Protein AF-A0A383CJI4-F1 (afdb_monomer_lite)

Sequence (89 aa):
MKHIFSVITILSTLSQAQIAVNPSTLDFGNVLMGNSPSVTFTVTGTLAQTVTITPPTNYSLSDSAIVFPTATSSDSTITVTFSPPQVGN

Structure (mmCIF, N/CA/C/O backbone):
data_AF-A0A383CJI4-F1
#
_entry.id   AF-A0A383CJI4-F1
#
loop_
_atom_site.group_PDB
_atom_site.id
_atom_site.type_symbol
_atom_site.label_atom_id
_atom_site.label_alt_id
_atom_site.label_comp_id
_atom_site.label_asym_id
_atom_site.label_entity_id
_atom_site.label_seq_id
_atom_site.pdbx_PDB_ins_code
_atom_site.Cartn_x
_atom_site.Cartn_y
_atom_site.Cartn_z
_atom_site.occupancy
_atom_site.B_iso_or_equiv
_atom_site.auth_seq_id
_atom_site.auth_comp_id
_atom_site.auth_asym_id
_atom_site.auth_atom_id
_atom_site.pdbx_PDB_model_num
ATOM 1 N N . MET A 1 1 ? -41.717 -24.694 41.939 1.00 44.88 1 MET A N 1
ATOM 2 C CA . MET A 1 1 ? -40.959 -25.220 40.783 1.00 44.88 1 MET A CA 1
ATOM 3 C C . MET A 1 1 ? -40.179 -24.053 40.198 1.00 44.88 1 MET A C 1
ATOM 5 O O . MET A 1 1 ? -40.789 -23.042 39.883 1.00 44.88 1 MET A O 1
ATOM 9 N N . LYS A 1 2 ? -38.843 -24.110 40.232 1.00 46.19 2 LYS A N 1
ATOM 10 C CA . LYS A 1 2 ? -37.952 -23.013 39.824 1.00 46.19 2 LYS A CA 1
ATOM 11 C C . LYS A 1 2 ? -37.556 -23.226 38.364 1.00 46.19 2 LYS A C 1
ATOM 13 O O . LYS A 1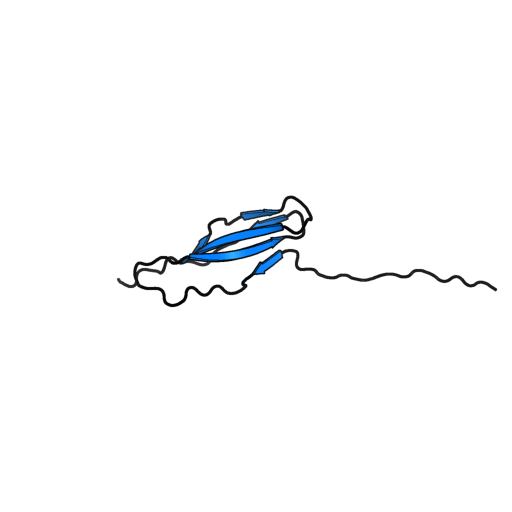 2 ? -36.921 -24.233 38.074 1.00 46.19 2 LYS A O 1
ATOM 18 N N . HIS A 1 3 ? -37.866 -22.275 37.491 1.00 41.16 3 HIS A N 1
ATOM 19 C CA . HIS A 1 3 ? -37.255 -22.200 36.166 1.00 41.16 3 HIS A CA 1
ATOM 20 C C . HIS A 1 3 ? -36.422 -20.926 36.084 1.00 41.16 3 HIS A C 1
ATOM 22 O O . HIS A 1 3 ? -36.886 -19.862 35.693 1.00 41.16 3 HIS A O 1
ATOM 28 N N . ILE A 1 4 ? -35.180 -21.063 36.539 1.00 55.25 4 ILE A N 1
ATOM 29 C CA . ILE A 1 4 ? -34.075 -20.182 36.182 1.00 55.25 4 ILE A CA 1
ATOM 30 C C . ILE A 1 4 ? -33.670 -20.567 34.759 1.00 55.25 4 ILE A C 1
ATOM 32 O O . ILE A 1 4 ? -33.289 -21.711 34.527 1.00 55.25 4 ILE A O 1
ATOM 36 N N . PHE A 1 5 ? -33.745 -19.625 33.823 1.00 46.91 5 PHE A N 1
ATOM 37 C CA . PHE A 1 5 ? -33.086 -19.745 32.526 1.00 46.91 5 PHE A CA 1
ATOM 38 C C . PHE A 1 5 ? -32.028 -18.646 32.440 1.00 46.91 5 PHE A C 1
ATOM 40 O O . PHE A 1 5 ? -32.334 -17.459 32.371 1.00 46.91 5 PHE A O 1
ATOM 47 N N . SER A 1 6 ? -30.773 -19.076 32.567 1.00 41.38 6 SER A N 1
ATOM 48 C CA . SER A 1 6 ? -29.574 -18.244 32.524 1.00 41.38 6 SER A CA 1
ATOM 49 C C . SER A 1 6 ? -29.137 -17.969 31.085 1.00 41.38 6 SER A C 1
ATOM 51 O O . SER A 1 6 ? -29.118 -18.878 30.266 1.00 41.38 6 SER A O 1
ATOM 53 N N . VAL A 1 7 ? -28.748 -16.710 30.866 1.00 44.34 7 VAL A N 1
ATOM 54 C CA . VAL A 1 7 ? -27.681 -16.179 29.998 1.00 44.34 7 VAL A CA 1
ATOM 55 C C . VAL A 1 7 ? -27.546 -16.766 28.583 1.00 44.34 7 VAL A C 1
ATOM 57 O O . VAL A 1 7 ? -26.998 -17.843 28.375 1.00 44.34 7 VAL A O 1
ATOM 60 N N . ILE A 1 8 ? -27.901 -15.950 27.587 1.00 45.59 8 ILE A N 1
ATOM 61 C CA . ILE A 1 8 ? -27.333 -16.039 26.238 1.00 45.59 8 ILE A CA 1
ATOM 62 C C . ILE A 1 8 ? -25.960 -15.360 26.274 1.00 45.59 8 ILE A C 1
ATOM 64 O O . ILE A 1 8 ? -25.854 -14.140 26.374 1.00 45.59 8 ILE A O 1
ATOM 68 N N . THR A 1 9 ? -24.893 -16.155 26.234 1.00 46.19 9 THR A N 1
ATOM 69 C CA . THR A 1 9 ? -23.548 -15.653 25.944 1.00 46.19 9 THR A CA 1
ATOM 70 C C . THR A 1 9 ? -23.379 -15.655 24.431 1.00 46.19 9 THR A C 1
ATOM 72 O O . THR A 1 9 ? -23.238 -16.711 23.819 1.00 46.19 9 THR A O 1
ATOM 75 N N . ILE A 1 10 ? -23.401 -14.475 23.813 1.00 55.31 10 ILE A N 1
ATOM 76 C CA . ILE A 1 10 ? -23.021 -14.318 22.407 1.00 55.31 10 ILE A CA 1
ATOM 77 C C . ILE A 1 10 ? -21.490 -14.297 22.366 1.00 55.31 10 ILE A C 1
ATOM 79 O O . ILE A 1 10 ? -20.873 -13.271 22.638 1.00 55.31 10 ILE A O 1
ATOM 83 N N . LEU A 1 11 ? -20.858 -15.432 22.062 1.00 58.72 11 LEU A N 1
ATOM 84 C CA . LEU A 1 11 ? -19.460 -15.442 21.632 1.00 58.72 11 LEU A CA 1
ATOM 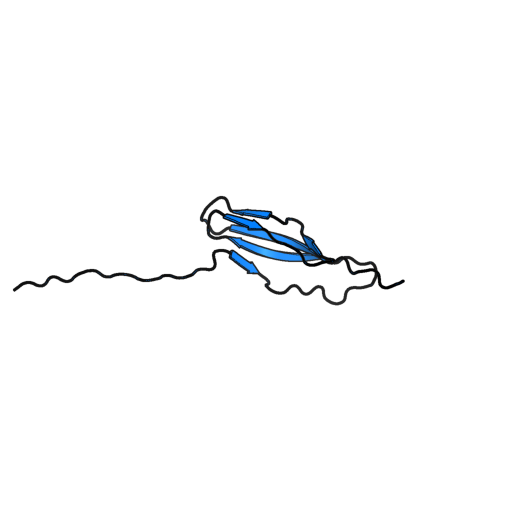85 C C . LEU A 1 11 ? -19.430 -15.209 20.123 1.00 58.72 11 LEU A C 1
ATOM 87 O O . LEU A 1 11 ? -19.562 -16.144 19.341 1.00 58.72 11 LEU A O 1
ATOM 91 N N . SER A 1 12 ? -19.250 -13.962 19.707 1.00 53.66 12 SER A N 1
ATOM 92 C CA . SER A 1 12 ? -18.862 -13.652 18.332 1.00 53.66 12 SER A CA 1
ATOM 93 C C . SER A 1 12 ? -17.569 -12.856 18.358 1.00 53.66 12 SER A C 1
ATOM 95 O O . SER A 1 12 ? -17.571 -11.633 18.240 1.00 53.66 12 SER A O 1
ATOM 97 N N . THR A 1 13 ? -16.438 -13.540 18.512 1.00 45.91 13 THR A N 1
ATOM 98 C CA . THR A 1 13 ? -15.158 -12.952 18.118 1.00 45.91 13 THR A CA 1
ATOM 99 C C . THR A 1 13 ? -15.047 -13.088 16.604 1.00 45.91 13 THR A C 1
ATOM 101 O O . THR A 1 13 ? -14.376 -13.989 16.102 1.00 45.91 13 THR A O 1
ATOM 104 N N . LEU A 1 14 ? -15.729 -12.212 15.854 1.00 45.44 14 LEU A N 1
ATOM 105 C CA . LEU A 1 14 ? -15.240 -11.902 14.516 1.00 45.44 14 LEU A CA 1
ATOM 106 C C . LEU A 1 14 ? -13.860 -11.290 14.746 1.00 45.44 14 LEU A C 1
ATOM 108 O O . LEU A 1 14 ? -13.758 -10.154 15.204 1.00 45.44 14 LEU A O 1
ATOM 112 N N . SER A 1 15 ? -12.794 -12.034 14.463 1.00 48.62 15 SER A N 1
ATOM 113 C CA . SER A 1 15 ? -11.480 -11.436 14.252 1.00 48.62 15 SER A CA 1
ATOM 114 C C . SER A 1 15 ? -11.553 -10.648 12.941 1.00 48.62 15 SER A C 1
ATOM 116 O O . SER A 1 15 ? -11.044 -11.079 11.908 1.00 48.62 15 SER A O 1
ATOM 118 N N . GLN A 1 16 ? -12.302 -9.545 12.937 1.00 59.00 16 GLN A N 1
ATOM 119 C CA . GLN A 1 16 ? -12.334 -8.629 11.813 1.00 59.00 16 GLN A CA 1
ATOM 120 C C . GLN A 1 16 ? -10.914 -8.090 11.683 1.00 59.00 16 GLN A C 1
ATOM 122 O O . GLN A 1 16 ? -10.363 -7.566 12.653 1.00 59.00 16 GLN A O 1
ATOM 127 N N . ALA A 1 17 ? -10.292 -8.297 10.522 1.00 63.47 17 ALA A N 1
ATOM 128 C CA . ALA A 1 17 ? -8.971 -7.757 10.260 1.00 63.47 17 ALA A CA 1
ATOM 129 C C . ALA A 1 17 ? -9.019 -6.246 10.530 1.00 63.47 17 ALA A C 1
ATOM 131 O O . ALA A 1 17 ? -9.791 -5.526 9.902 1.00 63.47 17 ALA A O 1
ATOM 132 N N . GLN A 1 18 ? -8.234 -5.783 11.507 1.00 83.50 18 GLN A N 1
ATOM 133 C CA . GLN A 1 18 ? -8.178 -4.367 11.901 1.00 83.50 18 GLN A CA 1
ATOM 134 C C . GLN A 1 18 ? -7.625 -3.487 10.770 1.00 83.50 18 GLN A C 1
ATOM 136 O O . GLN A 1 18 ? -7.745 -2.265 10.815 1.00 83.50 18 GLN A O 1
ATOM 141 N N . ILE A 1 19 ? -6.995 -4.132 9.784 1.00 90.44 19 ILE A N 1
ATOM 142 C CA . ILE A 1 19 ? -6.415 -3.547 8.587 1.00 90.44 19 ILE A CA 1
ATOM 143 C C . ILE A 1 19 ? -6.817 -4.432 7.403 1.00 90.44 19 ILE A C 1
ATOM 145 O O . ILE A 1 19 ? -6.569 -5.639 7.430 1.00 90.44 19 ILE A O 1
ATOM 149 N N . ALA A 1 20 ? -7.399 -3.846 6.363 1.00 92.31 20 ALA A N 1
ATOM 150 C CA . ALA A 1 20 ? -7.617 -4.497 5.075 1.00 92.31 20 ALA A CA 1
ATOM 151 C C . ALA A 1 20 ? -6.834 -3.768 3.977 1.00 92.31 20 ALA A C 1
ATOM 153 O O . ALA A 1 20 ? -6.648 -2.557 4.049 1.00 92.31 20 ALA A O 1
ATOM 154 N N . VAL A 1 21 ? -6.361 -4.509 2.972 1.00 94.00 21 VAL A N 1
ATOM 155 C CA . VAL A 1 21 ? -5.561 -3.980 1.858 1.00 94.00 21 VAL A CA 1
ATOM 156 C C . VAL A 1 21 ? -6.181 -4.432 0.543 1.00 94.00 21 VAL A C 1
ATOM 158 O O . VAL A 1 21 ? -6.397 -5.630 0.353 1.00 94.00 21 VAL A O 1
ATOM 161 N N . ASN A 1 22 ? -6.462 -3.493 -0.362 1.00 93.56 22 ASN A N 1
ATOM 162 C CA . ASN A 1 22 ? -7.052 -3.798 -1.663 1.00 93.56 22 ASN A CA 1
ATOM 163 C C . ASN A 1 22 ? -6.518 -2.888 -2.792 1.00 93.56 22 ASN A C 1
ATOM 165 O O . ASN A 1 22 ? -6.633 -1.670 -2.672 1.00 93.56 22 ASN A O 1
ATOM 169 N N . PRO A 1 23 ? -6.023 -3.444 -3.914 1.00 96.56 23 PRO A N 1
ATOM 170 C CA . PRO A 1 23 ? -5.774 -4.868 -4.130 1.00 96.56 23 PRO A CA 1
ATOM 171 C C . PRO A 1 23 ? -4.589 -5.363 -3.280 1.00 96.56 23 PRO A C 1
ATOM 173 O O . PRO A 1 23 ? -3.712 -4.590 -2.904 1.00 96.56 23 PRO A O 1
ATOM 176 N N . SER A 1 24 ? -4.557 -6.662 -2.970 1.00 90.44 24 SER A N 1
ATOM 177 C CA . SER A 1 24 ? -3.454 -7.284 -2.214 1.00 90.44 24 SER A CA 1
ATOM 178 C C . SER A 1 24 ? -2.226 -7.598 -3.076 1.00 90.44 24 SER A C 1
ATOM 180 O O . SER A 1 24 ? -1.159 -7.901 -2.551 1.00 90.44 24 SER A O 1
ATOM 182 N N . THR A 1 25 ? -2.377 -7.547 -4.400 1.00 92.50 25 THR A N 1
ATOM 183 C CA . THR A 1 25 ? -1.307 -7.710 -5.387 1.00 92.50 25 THR A CA 1
ATOM 184 C C . THR A 1 25 ? -1.354 -6.531 -6.342 1.00 92.50 25 THR A C 1
ATOM 186 O O . THR A 1 25 ? -2.427 -6.154 -6.813 1.00 92.50 25 THR A O 1
ATOM 189 N N . LEU A 1 26 ? -0.188 -5.956 -6.617 1.00 93.38 26 LEU A N 1
ATOM 190 C CA . LEU A 1 26 ? -0.030 -4.834 -7.528 1.00 93.38 26 LEU A CA 1
ATOM 191 C C . LEU A 1 26 ? 0.658 -5.320 -8.797 1.00 93.38 26 LEU A C 1
ATOM 193 O O . LEU A 1 26 ? 1.761 -5.861 -8.733 1.00 93.38 26 LEU A O 1
ATOM 197 N N . ASP A 1 27 ? -0.001 -5.120 -9.933 1.00 94.25 27 ASP A N 1
ATOM 198 C CA . ASP A 1 27 ? 0.546 -5.420 -11.249 1.00 94.25 27 ASP A CA 1
ATOM 199 C C . ASP A 1 27 ? 0.914 -4.111 -11.952 1.00 94.25 27 ASP A C 1
ATOM 201 O O . ASP A 1 27 ? 0.065 -3.249 -12.180 1.00 94.25 27 ASP A O 1
ATOM 205 N N . PHE A 1 28 ? 2.197 -3.961 -12.271 1.00 91.38 28 PHE A N 1
ATOM 206 C CA . PHE A 1 28 ? 2.732 -2.810 -13.000 1.00 91.38 28 PHE A CA 1
ATOM 207 C C . PHE A 1 28 ? 2.745 -3.039 -14.520 1.00 91.38 28 PHE A C 1
ATOM 209 O O . PHE A 1 28 ? 3.111 -2.138 -15.276 1.00 91.38 28 PHE A O 1
ATOM 216 N N . GLY A 1 29 ? 2.356 -4.233 -14.978 1.00 90.81 29 GLY A N 1
ATOM 217 C CA . GLY A 1 29 ? 2.408 -4.647 -16.370 1.00 90.81 29 GLY A CA 1
ATOM 218 C C . GLY A 1 29 ? 3.834 -4.691 -16.923 1.00 90.81 29 GLY A C 1
ATOM 219 O O . GLY A 1 29 ? 4.814 -4.920 -16.211 1.00 90.81 29 GLY A O 1
ATOM 220 N N . ASN A 1 30 ? 3.955 -4.458 -18.230 1.00 88.75 30 ASN A N 1
ATOM 221 C CA . ASN A 1 30 ? 5.248 -4.376 -18.904 1.00 88.75 30 ASN A CA 1
ATOM 222 C C . ASN A 1 30 ? 5.903 -3.017 -18.633 1.00 88.75 30 ASN A C 1
ATOM 224 O O . ASN A 1 30 ? 5.447 -1.988 -19.134 1.00 88.75 30 ASN A O 1
ATOM 228 N N . VAL A 1 31 ? 7.005 -3.022 -17.887 1.00 88.88 31 VAL A N 1
ATOM 229 C CA . VAL A 1 31 ? 7.749 -1.805 -17.545 1.00 88.88 31 VAL A CA 1
ATOM 230 C C . VAL A 1 31 ? 8.886 -1.593 -18.539 1.00 88.88 31 VAL A C 1
ATOM 232 O O . VAL A 1 31 ? 9.827 -2.383 -18.603 1.00 88.88 31 VAL A O 1
ATOM 235 N N . LEU A 1 32 ? 8.795 -0.524 -19.335 1.00 83.81 32 LEU A N 1
ATOM 236 C CA . LEU A 1 32 ? 9.861 -0.145 -20.264 1.00 83.81 32 LEU A CA 1
ATOM 237 C C . LEU A 1 32 ? 11.065 0.431 -19.511 1.00 83.81 32 LEU A C 1
ATOM 239 O O . LEU A 1 32 ? 10.930 1.049 -18.455 1.00 83.81 32 LEU A O 1
ATOM 243 N N . MET A 1 33 ? 12.251 0.262 -20.093 1.00 80.69 33 MET A N 1
ATOM 244 C CA . MET A 1 33 ? 13.486 0.824 -19.553 1.00 80.69 33 MET A CA 1
ATOM 245 C C . MET A 1 33 ? 13.381 2.347 -19.396 1.00 80.69 33 MET A C 1
ATOM 247 O O . MET A 1 33 ? 12.889 3.035 -20.287 1.00 80.69 33 MET A O 1
ATOM 251 N N . GLY A 1 34 ? 13.877 2.862 -18.268 1.00 82.50 34 GLY A N 1
ATOM 252 C CA . GLY A 1 34 ? 13.872 4.295 -17.962 1.00 82.50 34 GLY A CA 1
ATOM 253 C C . GLY A 1 34 ? 12.538 4.829 -17.434 1.00 82.50 34 GLY A C 1
ATOM 254 O O . GLY A 1 34 ? 12.479 5.995 -17.052 1.00 82.50 34 GLY A O 1
ATOM 255 N N . ASN A 1 35 ? 11.496 3.996 -17.362 1.00 87.94 35 ASN A N 1
ATOM 256 C CA . ASN A 1 35 ? 10.208 4.387 -16.802 1.00 87.94 35 ASN A CA 1
ATOM 257 C C . ASN A 1 35 ? 10.092 3.983 -15.330 1.00 87.94 35 ASN A C 1
ATOM 259 O O . ASN A 1 35 ? 10.550 2.912 -14.932 1.00 87.94 35 ASN A O 1
ATOM 263 N N . SER A 1 36 ? 9.379 4.808 -14.562 1.00 93.62 36 SER A N 1
ATOM 264 C CA . SER A 1 36 ? 9.017 4.529 -13.170 1.00 93.62 36 SER A CA 1
ATOM 265 C C . SER A 1 36 ? 7.494 4.556 -13.010 1.00 93.62 36 SER A C 1
ATOM 267 O O . SER A 1 36 ? 6.936 5.608 -12.690 1.00 93.62 36 SER A O 1
ATOM 269 N N . PRO A 1 37 ? 6.788 3.453 -13.321 1.00 94.88 37 PRO A N 1
ATOM 270 C CA . PRO A 1 37 ? 5.334 3.414 -13.251 1.00 94.88 37 PRO A CA 1
ATOM 271 C C . PRO A 1 37 ? 4.839 3.426 -11.803 1.00 94.88 37 PRO A C 1
ATOM 273 O O . PRO A 1 37 ? 5.514 2.943 -10.889 1.00 94.88 37 PRO A O 1
ATOM 276 N N . SER A 1 38 ? 3.615 3.918 -11.620 1.00 97.00 38 SER A N 1
ATOM 277 C CA . SER A 1 38 ? 2.942 3.953 -10.325 1.00 97.00 38 SER A CA 1
ATOM 278 C C . SER A 1 38 ? 1.585 3.265 -10.385 1.00 97.00 38 SER A C 1
ATOM 280 O O . SER A 1 38 ? 0.864 3.377 -11.375 1.00 97.00 38 SER A O 1
ATOM 282 N N . VAL A 1 39 ? 1.225 2.592 -9.299 1.00 96.50 39 VAL A N 1
ATOM 283 C CA . VAL A 1 39 ? -0.089 1.972 -9.080 1.00 96.50 39 VAL A CA 1
ATOM 284 C C . VAL A 1 39 ? -0.543 2.256 -7.655 1.00 96.50 39 VAL A C 1
ATOM 286 O O . VAL A 1 39 ? 0.272 2.589 -6.793 1.00 96.50 39 VAL A O 1
ATOM 289 N N . THR A 1 40 ? -1.840 2.148 -7.390 1.00 97.56 40 THR A N 1
ATOM 290 C CA . THR A 1 40 ? -2.405 2.457 -6.076 1.00 97.56 40 THR A CA 1
ATOM 291 C C . THR A 1 40 ? -3.005 1.233 -5.406 1.00 97.56 40 THR A C 1
ATOM 293 O O . THR A 1 40 ? -3.469 0.298 -6.058 1.00 97.56 40 THR A O 1
ATOM 296 N N . PHE A 1 41 ? -3.020 1.265 -4.078 1.00 96.88 41 PHE A N 1
ATOM 297 C CA . PHE A 1 41 ? -3.844 0.388 -3.258 1.00 96.88 41 PHE A CA 1
ATOM 298 C C . PHE A 1 41 ? -4.471 1.173 -2.111 1.00 96.88 41 PHE A C 1
ATOM 300 O O . PHE A 1 41 ? -4.005 2.252 -1.743 1.00 96.88 41 PHE A O 1
ATOM 307 N N . THR A 1 42 ? -5.530 0.622 -1.540 1.00 96.31 42 THR A N 1
ATOM 308 C CA . THR A 1 42 ? -6.242 1.186 -0.400 1.00 96.31 42 THR A CA 1
ATOM 309 C C . THR A 1 42 ? -5.941 0.372 0.847 1.00 96.31 42 THR A C 1
ATOM 311 O O . THR A 1 42 ? -5.977 -0.859 0.815 1.00 96.31 42 THR A O 1
ATOM 314 N N . VAL A 1 43 ? -5.663 1.070 1.943 1.00 95.25 43 VAL A N 1
ATOM 315 C CA . VAL A 1 43 ? -5.609 0.527 3.298 1.00 95.25 43 VAL A CA 1
ATOM 316 C C . VAL A 1 43 ? -6.853 0.989 4.042 1.00 95.25 43 VAL A C 1
ATOM 318 O O . VAL A 1 43 ? -7.065 2.190 4.188 1.00 95.25 43 VAL A O 1
ATOM 321 N N . THR A 1 44 ? -7.643 0.046 4.536 1.00 93.81 44 THR A N 1
ATOM 322 C CA . THR A 1 44 ? -8.802 0.313 5.391 1.00 93.81 44 THR A CA 1
ATOM 323 C C . THR A 1 44 ? -8.444 -0.025 6.829 1.00 93.81 44 THR A C 1
ATOM 325 O O . THR A 1 44 ? -8.072 -1.163 7.111 1.00 93.81 44 THR A O 1
ATOM 328 N N . GLY A 1 45 ? -8.569 0.937 7.740 1.00 92.19 45 GLY A N 1
ATOM 329 C CA . GLY A 1 45 ? -8.443 0.730 9.182 1.00 92.19 45 GLY A CA 1
ATOM 330 C C . GLY A 1 45 ? -9.805 0.794 9.864 1.00 92.19 45 GLY A C 1
ATOM 331 O O . GLY A 1 45 ? -10.627 1.640 9.516 1.00 92.19 45 GLY A O 1
ATOM 332 N N . THR A 1 46 ? -10.059 -0.089 10.833 1.00 90.31 46 THR A N 1
ATOM 333 C CA . THR A 1 46 ? -11.325 -0.095 11.597 1.00 90.31 46 THR A CA 1
ATOM 334 C C . THR A 1 46 ? -11.174 0.323 13.058 1.00 90.31 46 THR A C 1
ATOM 336 O O . THR A 1 46 ? -12.188 0.587 13.704 1.00 90.31 46 THR A O 1
ATOM 339 N N . LEU A 1 47 ? -9.947 0.431 13.584 1.00 89.31 47 LEU A N 1
ATOM 340 C CA . LEU A 1 47 ? -9.660 0.940 14.929 1.00 89.31 47 LEU A CA 1
ATOM 341 C C . LEU A 1 47 ? -8.763 2.185 14.881 1.00 89.31 47 LEU A C 1
ATOM 343 O O . LEU A 1 47 ? -8.152 2.504 13.862 1.00 89.31 47 LEU A O 1
ATOM 347 N N . ALA A 1 48 ? -8.665 2.879 16.017 1.00 90.56 48 ALA A N 1
ATOM 348 C CA . ALA A 1 48 ? -7.681 3.939 16.184 1.00 90.56 48 ALA A CA 1
ATOM 349 C C . ALA A 1 48 ? -6.275 3.322 16.290 1.00 90.56 48 ALA A C 1
ATOM 351 O O . ALA A 1 48 ? -5.989 2.592 17.242 1.00 90.56 48 ALA A O 1
ATOM 352 N N . GLN A 1 49 ? -5.416 3.570 15.303 1.00 89.62 49 GLN A N 1
ATOM 353 C CA . GLN A 1 49 ? -4.110 2.923 15.169 1.00 89.62 49 GLN A CA 1
ATOM 354 C C . GLN A 1 49 ? -3.211 3.655 14.168 1.00 89.62 49 GLN A C 1
ATOM 356 O O . GLN A 1 49 ? -3.683 4.406 13.317 1.00 89.62 49 GLN A O 1
ATOM 361 N N . THR A 1 50 ? -1.914 3.360 14.223 1.00 92.94 50 THR A N 1
ATOM 362 C CA . THR A 1 50 ? -0.955 3.755 13.186 1.00 92.94 50 THR A CA 1
ATOM 363 C C . THR A 1 50 ? -0.509 2.519 12.417 1.00 92.94 50 THR A C 1
ATOM 365 O O . THR A 1 50 ? -0.121 1.520 13.022 1.00 92.94 50 THR A O 1
ATOM 368 N N . VAL A 1 51 ? -0.554 2.588 11.089 1.00 93.25 51 VAL A N 1
ATOM 369 C CA . VAL A 1 51 ? -0.068 1.539 10.188 1.00 93.25 51 VAL A CA 1
ATOM 370 C C . VAL A 1 51 ? 1.210 2.022 9.525 1.00 93.25 51 VAL A C 1
ATOM 372 O O . VAL A 1 51 ? 1.198 3.031 8.824 1.00 93.25 51 VAL A O 1
ATOM 375 N N . THR A 1 52 ? 2.301 1.289 9.729 1.00 95.31 52 THR A N 1
ATOM 376 C CA . THR A 1 52 ? 3.582 1.546 9.063 1.00 95.31 52 THR A CA 1
ATOM 377 C C . THR A 1 52 ? 3.757 0.573 7.905 1.00 95.31 52 THR A C 1
ATOM 379 O O . THR A 1 52 ? 3.547 -0.629 8.065 1.00 95.31 52 THR A O 1
ATOM 382 N N . ILE A 1 53 ? 4.166 1.084 6.747 1.00 94.50 53 ILE A N 1
ATOM 383 C CA . ILE A 1 53 ? 4.363 0.319 5.519 1.00 94.50 53 ILE A CA 1
ATOM 384 C C . ILE A 1 53 ? 5.827 0.440 5.107 1.00 94.50 53 ILE A C 1
ATOM 386 O O . ILE A 1 53 ? 6.373 1.537 4.994 1.00 94.50 53 ILE A O 1
ATOM 390 N N . THR A 1 54 ? 6.470 -0.699 4.874 1.00 94.75 54 THR A N 1
ATOM 391 C CA . THR A 1 54 ? 7.854 -0.761 4.401 1.00 94.75 54 THR A CA 1
ATOM 392 C C . THR A 1 54 ? 7.863 -1.281 2.967 1.00 94.75 54 THR A C 1
ATOM 394 O O . THR A 1 54 ? 7.494 -2.438 2.754 1.00 94.75 54 THR A O 1
ATOM 397 N N . PRO A 1 55 ? 8.249 -0.462 1.972 1.00 93.06 55 PRO A N 1
ATOM 398 C CA . PRO A 1 55 ? 8.358 -0.939 0.604 1.00 93.06 55 PRO A CA 1
ATOM 399 C C . PRO A 1 55 ? 9.597 -1.836 0.434 1.00 93.06 55 PRO A C 1
ATOM 401 O O . PRO A 1 55 ? 10.606 -1.637 1.117 1.00 93.06 55 PRO A O 1
ATOM 404 N N . PRO A 1 56 ? 9.557 -2.808 -0.493 1.00 90.75 56 PRO A N 1
ATOM 405 C CA . PRO A 1 56 ? 10.752 -3.528 -0.910 1.00 90.75 56 PRO A CA 1
ATOM 406 C C . PRO A 1 56 ? 11.722 -2.605 -1.665 1.00 90.75 56 PRO A C 1
ATOM 408 O O . PRO A 1 56 ? 11.377 -1.497 -2.081 1.00 90.75 56 PRO A O 1
ATOM 411 N N . THR A 1 57 ? 12.955 -3.070 -1.874 1.00 91.25 57 THR A N 1
ATOM 412 C CA . THR A 1 57 ? 13.965 -2.342 -2.656 1.00 91.25 57 THR A CA 1
ATOM 413 C C . THR A 1 57 ? 13.432 -2.001 -4.047 1.00 91.25 57 THR A C 1
ATOM 415 O O . THR A 1 57 ? 12.764 -2.832 -4.657 1.00 91.25 57 THR A O 1
ATOM 418 N N . ASN A 1 58 ? 13.778 -0.818 -4.566 1.00 91.75 58 ASN A N 1
ATOM 419 C CA . ASN A 1 58 ? 13.321 -0.293 -5.862 1.00 91.75 58 ASN A CA 1
ATOM 420 C C . ASN A 1 58 ? 11.842 0.129 -5.908 1.00 91.75 58 ASN A C 1
ATOM 422 O O . ASN A 1 58 ? 11.336 0.414 -6.988 1.00 91.75 58 ASN A O 1
ATOM 426 N N . TYR A 1 59 ? 11.154 0.215 -4.768 1.00 95.12 59 TYR A N 1
ATOM 427 C CA . TYR A 1 59 ? 9.804 0.771 -4.678 1.00 95.12 59 TYR A CA 1
ATOM 428 C C . TYR A 1 59 ? 9.767 1.925 -3.675 1.00 95.12 59 TYR A C 1
ATOM 430 O O . TYR A 1 59 ? 10.443 1.894 -2.646 1.00 95.12 59 TYR A O 1
ATOM 438 N N . SER A 1 60 ? 8.956 2.938 -3.959 1.00 96.38 60 SER A N 1
ATOM 439 C CA . SER A 1 60 ? 8.664 4.042 -3.044 1.00 96.38 60 SER A CA 1
ATOM 440 C C . SER A 1 60 ? 7.160 4.184 -2.833 1.00 96.38 60 SER A C 1
ATOM 442 O O . SER A 1 60 ? 6.362 3.782 -3.679 1.00 96.38 60 SER A O 1
ATOM 444 N N . LEU A 1 61 ? 6.776 4.725 -1.677 1.00 97.56 61 LEU A N 1
ATOM 445 C CA . LEU A 1 61 ? 5.384 4.972 -1.304 1.00 97.56 61 LEU A CA 1
ATOM 446 C C . LEU A 1 61 ? 5.137 6.478 -1.233 1.00 97.56 61 LEU A C 1
ATOM 448 O O . LEU A 1 61 ? 6.042 7.214 -0.838 1.00 97.56 61 LEU A O 1
ATOM 452 N N . SER A 1 62 ? 3.920 6.925 -1.555 1.00 97.56 62 SER A N 1
ATOM 453 C CA . SER A 1 62 ? 3.491 8.303 -1.266 1.00 97.56 62 SER A CA 1
ATOM 454 C C . SER A 1 62 ? 3.527 8.593 0.234 1.00 97.56 62 SER A C 1
ATOM 456 O O . SER A 1 62 ? 3.989 9.653 0.640 1.00 97.56 62 SER A O 1
ATOM 458 N N . ASP A 1 63 ? 3.119 7.607 1.039 1.00 95.44 63 ASP A N 1
ATOM 459 C CA . ASP A 1 63 ? 3.095 7.665 2.495 1.00 95.44 63 ASP A CA 1
ATOM 460 C C . ASP A 1 63 ? 3.485 6.301 3.073 1.00 95.44 63 ASP A C 1
ATOM 462 O O . ASP A 1 63 ? 2.995 5.254 2.643 1.00 95.44 63 ASP A O 1
ATOM 466 N N . SER A 1 64 ? 4.375 6.302 4.062 1.00 92.38 64 SER A N 1
ATOM 467 C CA . SER A 1 64 ? 4.832 5.093 4.764 1.00 92.38 64 SER A CA 1
ATOM 468 C C . SER A 1 64 ? 4.196 4.920 6.144 1.00 92.38 64 SER A C 1
ATOM 470 O O . SER A 1 64 ? 4.390 3.883 6.775 1.00 92.38 64 SER A O 1
ATOM 472 N N . ALA A 1 65 ? 3.435 5.911 6.616 1.00 94.00 65 ALA A N 1
ATOM 473 C CA . ALA A 1 65 ? 2.732 5.880 7.892 1.00 94.00 65 ALA A CA 1
ATOM 474 C C . ALA A 1 65 ? 1.320 6.452 7.732 1.00 94.00 65 ALA A C 1
ATOM 476 O O . ALA A 1 65 ? 1.151 7.602 7.336 1.00 94.00 65 ALA A O 1
ATOM 477 N N . ILE A 1 66 ? 0.312 5.652 8.071 1.00 94.06 66 ILE A N 1
ATOM 478 C CA . ILE A 1 66 ? -1.101 6.030 8.023 1.00 94.06 66 ILE A CA 1
ATOM 479 C C . ILE A 1 66 ? -1.621 6.080 9.451 1.00 94.06 66 ILE A C 1
ATOM 481 O O . ILE A 1 66 ? -1.487 5.106 10.192 1.00 94.06 66 ILE A O 1
ATOM 485 N N . VAL A 1 67 ? -2.224 7.201 9.837 1.00 93.69 67 VAL A N 1
ATOM 486 C CA . VAL A 1 67 ? -2.838 7.364 11.156 1.00 93.69 67 VAL A CA 1
ATOM 487 C C . VAL A 1 67 ? -4.350 7.291 11.008 1.00 93.69 67 VAL A C 1
ATOM 489 O O . VAL A 1 67 ? -4.961 8.169 10.403 1.00 93.69 67 VAL A O 1
ATOM 492 N N . PHE A 1 68 ? -4.955 6.268 11.604 1.00 92.75 68 PHE A N 1
ATOM 493 C CA . PHE A 1 68 ? -6.398 6.166 11.778 1.00 92.75 68 PHE A CA 1
ATOM 494 C C . PHE A 1 68 ? -6.750 6.698 13.174 1.00 92.75 68 PHE A C 1
ATOM 496 O O . PHE A 1 68 ? -6.378 6.079 14.172 1.00 92.75 68 PHE A O 1
ATOM 503 N N . PRO A 1 69 ? -7.412 7.863 13.290 1.00 86.25 69 PRO A N 1
ATOM 504 C CA . PRO A 1 69 ? -7.586 8.539 14.577 1.00 86.25 69 PRO A CA 1
ATOM 505 C C . PRO A 1 69 ? -8.719 7.956 15.433 1.00 86.25 69 PRO A C 1
ATOM 507 O O . PRO A 1 69 ? -8.761 8.182 16.640 1.00 86.25 69 PRO A O 1
ATOM 510 N N . THR A 1 70 ? -9.658 7.233 14.825 1.00 83.75 70 THR A N 1
ATOM 511 C CA . THR A 1 70 ? -10.898 6.770 15.459 1.00 83.75 70 THR A CA 1
ATOM 512 C C . THR A 1 70 ? -11.180 5.320 15.097 1.00 83.75 70 THR A C 1
ATOM 514 O O . THR A 1 70 ? -10.740 4.827 14.063 1.00 83.75 70 THR A O 1
ATOM 517 N N . ALA A 1 71 ? -11.972 4.634 15.924 1.00 80.31 71 ALA A N 1
ATOM 518 C CA . ALA A 1 71 ? -12.447 3.280 15.636 1.00 80.31 71 ALA A CA 1
ATOM 519 C C . ALA A 1 71 ? -13.627 3.250 14.649 1.00 80.31 71 ALA A C 1
ATOM 521 O O . ALA A 1 71 ? -14.640 2.589 14.868 1.00 80.31 71 ALA A O 1
ATOM 522 N N . THR A 1 72 ? -13.508 4.031 13.579 1.00 83.12 72 THR A N 1
ATOM 523 C CA . THR A 1 72 ? -14.470 4.104 12.481 1.00 83.12 72 THR A CA 1
ATOM 524 C C . THR A 1 72 ? -13.768 3.675 11.207 1.00 83.12 72 THR A C 1
ATOM 526 O O . THR A 1 72 ? -12.663 4.145 10.938 1.00 83.12 72 THR A O 1
ATOM 529 N N . SER A 1 73 ? -14.417 2.819 10.413 1.00 85.75 73 SER A N 1
ATOM 530 C CA . SER A 1 73 ? -13.877 2.368 9.126 1.00 85.75 73 SER A CA 1
ATOM 531 C C . SER A 1 73 ? -13.448 3.563 8.280 1.00 85.75 73 SER A C 1
ATOM 533 O O . SER A 1 73 ? -14.273 4.417 7.958 1.00 85.75 73 SER A O 1
ATOM 535 N N . SER A 1 74 ? -12.160 3.623 7.962 1.00 89.94 74 SER A N 1
ATOM 536 C CA . SER A 1 74 ? -11.546 4.729 7.233 1.00 89.94 74 SER A CA 1
ATOM 537 C C . SER A 1 74 ? -10.574 4.178 6.206 1.00 89.94 74 SER A C 1
ATOM 539 O O . SER A 1 74 ? -9.808 3.265 6.511 1.00 89.94 74 SER A O 1
ATOM 541 N N . ASP A 1 75 ? -10.583 4.766 5.015 1.00 94.12 75 ASP A N 1
ATOM 542 C CA . ASP A 1 75 ? -9.741 4.350 3.901 1.00 94.12 75 ASP A CA 1
ATOM 543 C C . ASP A 1 75 ? -8.611 5.351 3.673 1.00 94.12 75 ASP A C 1
ATOM 545 O O . ASP A 1 75 ? -8.762 6.561 3.846 1.00 94.12 75 ASP A O 1
ATOM 549 N N . SER A 1 76 ? -7.457 4.847 3.260 1.00 95.88 76 SER A N 1
ATOM 550 C CA . SER A 1 76 ? -6.315 5.648 2.829 1.00 95.88 76 SER A CA 1
ATOM 551 C C . SER A 1 76 ? -5.727 5.037 1.570 1.00 95.88 76 SER A C 1
ATOM 553 O O . SER A 1 76 ? -5.441 3.843 1.527 1.00 95.88 76 SER A O 1
ATOM 555 N N . THR A 1 77 ? -5.577 5.848 0.526 1.00 97.62 77 THR A N 1
ATOM 556 C CA . THR A 1 77 ? -5.009 5.398 -0.750 1.00 97.62 77 THR A CA 1
ATOM 557 C C . THR A 1 77 ? -3.522 5.698 -0.773 1.00 97.62 77 THR A C 1
ATOM 559 O O . THR A 1 77 ? -3.121 6.841 -0.575 1.00 97.62 77 THR A O 1
ATOM 562 N N . ILE A 1 78 ? -2.722 4.675 -1.046 1.00 97.94 78 ILE A N 1
ATOM 563 C CA . ILE A 1 78 ? -1.269 4.756 -1.133 1.00 97.94 78 ILE A CA 1
ATOM 564 C C . ILE A 1 78 ? -0.859 4.541 -2.577 1.00 97.94 78 ILE A C 1
ATOM 566 O O . ILE A 1 78 ? -1.300 3.591 -3.226 1.00 97.94 78 ILE A O 1
ATOM 570 N N . THR A 1 79 ? 0.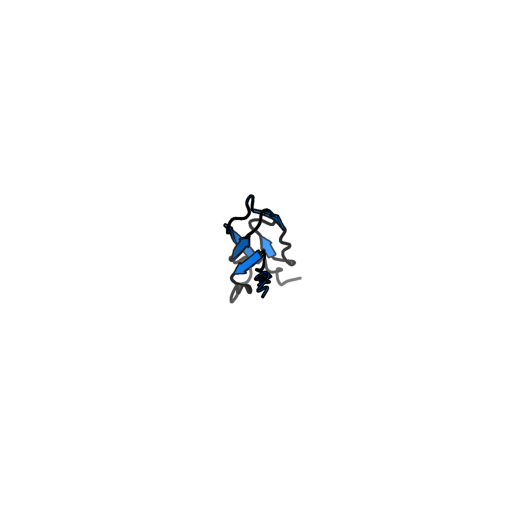001 5.425 -3.074 1.00 98.25 79 THR A N 1
ATOM 571 C CA . THR A 1 79 ? 0.636 5.250 -4.381 1.00 98.25 79 THR A CA 1
ATOM 572 C C . THR A 1 79 ? 1.969 4.548 -4.192 1.00 98.25 79 THR A C 1
ATOM 574 O O . THR A 1 79 ? 2.794 5.001 -3.402 1.00 98.25 79 THR A O 1
ATOM 577 N N . VAL A 1 80 ? 2.183 3.461 -4.927 1.00 97.6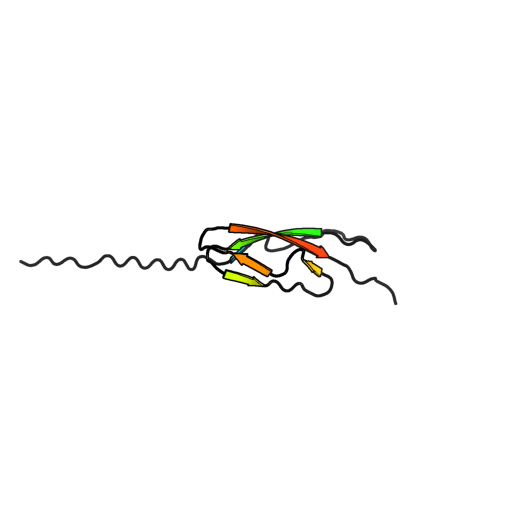2 80 VAL A N 1
ATOM 578 C CA . VAL A 1 80 ? 3.466 2.765 -5.025 1.00 97.62 80 VAL A CA 1
ATOM 579 C C . VAL A 1 80 ? 4.086 3.103 -6.363 1.00 97.62 80 VAL A C 1
ATOM 581 O O . VAL A 1 80 ? 3.469 2.868 -7.398 1.00 97.62 80 VAL A O 1
ATOM 584 N N . THR A 1 81 ? 5.314 3.601 -6.348 1.00 96.81 81 THR A N 1
ATOM 585 C CA . THR A 1 81 ? 6.099 3.840 -7.557 1.00 96.81 81 THR A CA 1
ATOM 586 C C . THR A 1 81 ? 7.214 2.815 -7.630 1.00 96.81 81 THR A C 1
ATOM 588 O O . THR A 1 81 ? 8.011 2.690 -6.701 1.00 96.81 81 THR A O 1
ATOM 591 N N . PHE A 1 82 ? 7.273 2.078 -8.734 1.00 94.19 82 PHE A N 1
ATOM 592 C CA . PHE A 1 82 ? 8.380 1.182 -9.031 1.00 94.19 82 PHE A CA 1
ATOM 593 C C . PHE A 1 82 ? 9.481 1.964 -9.748 1.00 94.19 82 PHE A C 1
ATOM 595 O O . PHE A 1 82 ? 9.217 2.658 -10.723 1.00 94.19 82 PHE A O 1
ATOM 602 N N . SER A 1 83 ? 10.716 1.851 -9.269 1.00 91.62 83 SER A N 1
ATOM 603 C CA . SER A 1 83 ? 11.918 2.442 -9.854 1.00 91.62 83 SER A CA 1
ATOM 604 C C . SER A 1 83 ? 12.879 1.313 -10.233 1.00 91.62 83 SER A C 1
ATOM 606 O O . SER A 1 83 ? 13.758 0.988 -9.431 1.00 91.62 83 SER A O 1
ATOM 608 N N . PRO A 1 84 ? 12.717 0.684 -11.413 1.00 83.50 84 PRO A N 1
ATOM 609 C CA . PRO A 1 84 ? 13.529 -0.458 -11.814 1.00 83.50 84 PRO A CA 1
ATOM 610 C C . PRO A 1 84 ? 15.026 -0.146 -11.685 1.00 83.50 84 PRO A C 1
ATOM 612 O O . PRO A 1 84 ? 15.440 0.966 -12.031 1.00 83.50 84 PRO A O 1
ATOM 615 N N . PRO A 1 85 ? 15.862 -1.100 -11.235 1.00 78.56 85 PRO A N 1
ATOM 616 C CA . PRO A 1 85 ? 17.301 -0.921 -11.338 1.00 78.56 85 PRO A CA 1
ATOM 617 C C . PRO A 1 85 ? 17.645 -0.707 -12.814 1.00 78.56 85 PRO A C 1
ATOM 619 O O . PRO A 1 85 ? 17.131 -1.417 -13.684 1.00 78.56 85 PRO A O 1
ATOM 622 N N . GLN A 1 86 ? 18.494 0.279 -13.114 1.00 70.88 86 GLN A N 1
ATOM 623 C CA . GLN A 1 86 ? 19.022 0.392 -14.468 1.00 70.88 86 GLN A CA 1
ATOM 624 C C . GLN A 1 86 ? 19.734 -0.918 -14.814 1.00 70.88 86 GLN A C 1
ATOM 626 O O . GLN A 1 86 ? 20.608 -1.376 -14.077 1.00 70.88 86 GLN A O 1
ATOM 631 N N . VAL A 1 87 ? 19.337 -1.547 -15.921 1.00 59.12 87 VAL A N 1
ATOM 632 C CA . VAL A 1 87 ? 20.087 -2.677 -16.466 1.00 59.12 87 VAL A CA 1
ATOM 633 C C . VAL A 1 87 ? 21.307 -2.093 -17.172 1.00 59.12 87 VAL A C 1
ATOM 635 O O . VAL A 1 87 ? 21.158 -1.469 -18.219 1.00 59.12 87 VAL A O 1
ATOM 638 N N . GLY A 1 88 ? 22.492 -2.286 -16.594 1.00 46.09 88 GLY A N 1
ATOM 639 C CA . GLY A 1 88 ? 23.767 -1.975 -17.241 1.00 46.09 88 GLY A CA 1
ATOM 640 C C . GLY A 1 88 ? 24.865 -1.561 -16.264 1.00 46.09 88 GLY A C 1
ATOM 641 O O . GLY A 1 88 ? 24.890 -0.419 -15.819 1.00 46.09 88 GLY A O 1
ATOM 642 N N . ASN A 1 89 ? 25.783 -2.487 -15.990 1.00 37.44 89 ASN A N 1
ATOM 643 C CA . ASN A 1 89 ? 27.203 -2.178 -15.817 1.00 37.44 89 ASN A CA 1
ATOM 644 C C . ASN A 1 89 ? 27.929 -2.777 -17.023 1.00 37.44 89 ASN A C 1
ATOM 646 O O . ASN A 1 89 ? 27.553 -3.917 -17.388 1.00 37.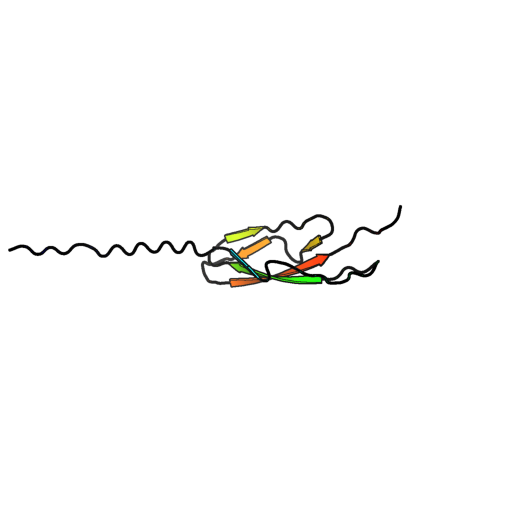44 89 ASN A O 1
#

Radius of gyration: 21.75 Å; chains: 1; bounding box: 68×34×61 Å

InterPro domains:
  IPR013783 Immunoglobulin-like fold [G3DSA:2.60.40.10] (15-89)

Secondary structure (DSSP, 8-state):
-----------------SE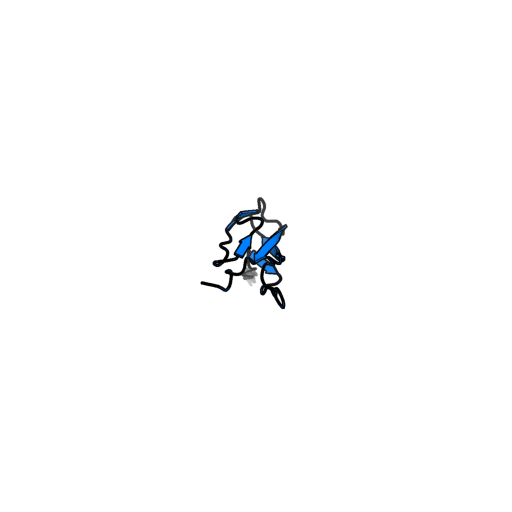EEESSS----S--TT---EEEEEEEE-SSEEEE--PPTTEEES-SEEEE-SSS-EEEEEEEEE-PPP---

Organism: NCBI:txid408172

pLDDT: mean 82.1, std 18.6, range [37.44, 98.25]

Foldseek 3Di:
DDDDDDDDDDPDPPVPPQKDKPPPDDDQDDDDAPDWDKDKMKIKGQAQDKAAADDDPQKDKPDRIDGDHGNHTDMDMIMIIGRDDHPDD